Protein AF-A0A8T5PW96-F1 (afdb_monomer)

Nearest PDB structures (foldseek):
  5uho-assembly1_D  TM=6.579E-01  e=6.302E+00  Homo sapiens
  7a0g-assembly1_HHH  TM=4.346E-01  e=7.997E+00  Serratia marcescens

Foldseek 3Di:
DPPPLPQDDVVQLVCLVVQLVCLVPPVCVVPVVSSVVSNVVSVVSNVVSVVSNVPPCPVVVVVVVVVVD

Secondary structure (DSSP, 8-state):
-----PPPPHHHHHHHHHHHHHIIIIIHHH-HHHHHHHHHHHHHHHHHHHHHHHT-SHHHHHHHHHTT-

Mean predicted aligned error: 9.6 Å

Solvent-accessible surface area (backbone atoms only — not comparable to full-atom values): 3851 Å² total; per-residue (Å²): 132,87,79,76,81,64,59,70,52,70,64,58,42,50,50,20,54,52,49,26,50,47,16,62,72,57,35,26,82,76,37,56,69,62,12,50,53,46,31,53,52,22,50,52,50,35,53,53,41,52,57,43,54,70,70,45,58,61,67,60,52,52,54,53,52,63,73,73,108

pLDDT: mean 80.81, std 16.68, range [39.56, 96.81]

Structure (mmCIF, N/CA/C/O backbone):
data_AF-A0A8T5PW96-F1
#
_entry.id   AF-A0A8T5PW96-F1
#
loop_
_atom_site.group_PDB
_atom_site.id
_atom_site.type_symbol
_atom_site.label_atom_id
_atom_site.label_alt_id
_atom_site.label_comp_id
_atom_site.label_asym_id
_atom_site.label_entity_id
_atom_site.label_seq_id
_atom_site.pdbx_PDB_ins_code
_atom_site.Cartn_x
_atom_site.Cartn_y
_atom_site.Cartn_z
_atom_site.occupancy
_atom_site.B_iso_or_equiv
_atom_site.auth_seq_id
_atom_site.auth_comp_id
_atom_site.auth_asym_id
_atom_site.auth_atom_id
_atom_site.pdbx_PDB_model_num
ATOM 1 N N . MET A 1 1 ? 3.628 2.441 -34.599 1.00 41.19 1 MET A N 1
ATOM 2 C CA . MET A 1 1 ? 3.397 3.206 -33.355 1.00 41.19 1 MET A CA 1
ATOM 3 C C . MET A 1 1 ? 4.460 2.805 -32.341 1.00 41.19 1 MET A C 1
ATOM 5 O O . MET A 1 1 ? 4.598 1.623 -32.057 1.00 41.19 1 MET A O 1
ATOM 9 N N . LYS A 1 2 ? 5.305 3.750 -31.911 1.00 39.56 2 LYS A N 1
ATOM 10 C CA . LYS A 1 2 ? 6.441 3.505 -31.009 1.00 39.56 2 LYS A CA 1
ATOM 11 C C . LYS A 1 2 ? 5.904 3.492 -29.578 1.00 39.56 2 LYS A C 1
ATOM 13 O O . LYS A 1 2 ? 5.839 4.543 -28.947 1.00 39.56 2 LYS A O 1
ATOM 18 N N . ASN A 1 3 ? 5.467 2.330 -29.094 1.00 47.00 3 ASN A N 1
ATOM 19 C CA . ASN A 1 3 ? 5.017 2.194 -27.711 1.00 47.00 3 ASN A CA 1
ATOM 20 C C . ASN A 1 3 ? 6.241 2.353 -26.806 1.00 47.00 3 ASN A C 1
ATOM 22 O O . ASN A 1 3 ? 7.011 1.417 -26.605 1.00 47.00 3 ASN A O 1
ATOM 26 N N . LYS A 1 4 ? 6.457 3.575 -26.307 1.00 48.38 4 LYS A N 1
ATOM 27 C CA . LYS A 1 4 ? 7.315 3.815 -25.150 1.00 48.38 4 LYS A CA 1
ATOM 28 C C . LYS A 1 4 ? 6.649 3.101 -23.978 1.00 48.38 4 LYS A C 1
ATOM 30 O O . LYS A 1 4 ? 5.798 3.680 -23.312 1.00 48.38 4 LYS A O 1
ATOM 35 N N . ILE A 1 5 ? 7.000 1.840 -23.755 1.00 55.22 5 ILE A N 1
ATOM 36 C CA . ILE A 1 5 ? 6.721 1.168 -22.488 1.00 55.22 5 ILE A CA 1
ATOM 37 C C . ILE A 1 5 ? 7.704 1.800 -21.503 1.00 55.22 5 ILE A C 1
ATOM 39 O O . ILE A 1 5 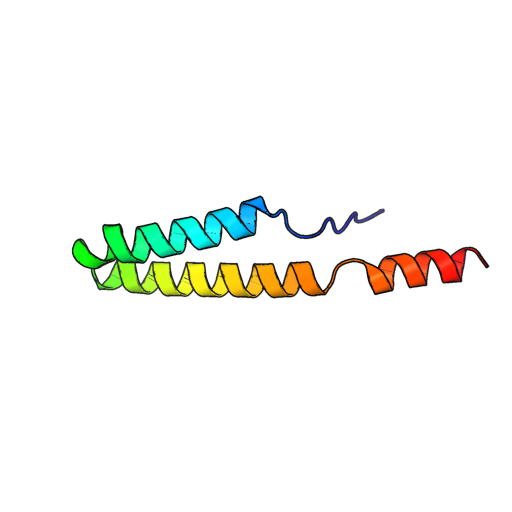? 8.824 1.333 -21.320 1.00 55.22 5 ILE A O 1
ATOM 43 N N . ALA A 1 6 ? 7.350 2.986 -21.007 1.00 57.47 6 ALA A N 1
ATOM 44 C CA . ALA A 1 6 ? 8.063 3.589 -19.901 1.00 57.47 6 ALA A CA 1
ATOM 45 C C . ALA A 1 6 ? 7.834 2.675 -18.688 1.00 57.47 6 ALA A C 1
ATOM 47 O O . ALA A 1 6 ? 6.685 2.279 -18.467 1.00 57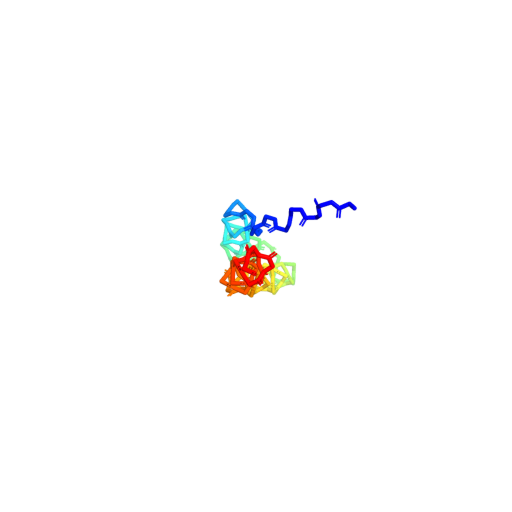.47 6 ALA A O 1
ATOM 48 N N . PRO A 1 7 ? 8.888 2.303 -17.941 1.00 54.91 7 PRO A N 1
ATOM 49 C CA . PRO A 1 7 ? 8.713 1.537 -16.717 1.00 54.91 7 PRO A CA 1
ATOM 50 C C . PRO A 1 7 ? 7.682 2.258 -15.847 1.00 54.91 7 PRO A C 1
ATOM 52 O O . PRO A 1 7 ? 7.725 3.486 -15.720 1.00 54.91 7 PRO A O 1
ATOM 55 N N . LEU A 1 8 ? 6.709 1.498 -15.339 1.00 61.09 8 LEU A N 1
ATOM 56 C CA . LEU A 1 8 ? 5.609 2.014 -14.533 1.00 61.09 8 LEU A CA 1
ATOM 57 C C . LEU A 1 8 ? 6.173 2.948 -13.456 1.00 61.09 8 LEU A C 1
ATOM 59 O O . LEU A 1 8 ? 7.115 2.586 -12.748 1.00 61.09 8 LEU A O 1
ATOM 63 N N . SER A 1 9 ? 5.669 4.186 -13.418 1.00 68.88 9 SER A N 1
ATOM 64 C CA . SER A 1 9 ? 6.349 5.271 -12.708 1.00 68.88 9 SER A CA 1
ATOM 65 C C . SER A 1 9 ? 6.527 4.929 -11.227 1.00 68.88 9 SER A C 1
ATOM 67 O O . SER A 1 9 ? 5.640 4.347 -10.600 1.00 68.88 9 SER A O 1
ATOM 69 N N . GLY A 1 10 ? 7.652 5.338 -10.632 1.00 74.88 10 GLY A N 1
ATOM 70 C CA . GLY A 1 10 ? 7.874 5.183 -9.188 1.00 74.88 10 GLY A CA 1
ATOM 71 C C . GLY A 1 10 ? 6.755 5.797 -8.332 1.00 74.88 10 GLY A C 1
ATOM 72 O O . GLY A 1 10 ? 6.538 5.362 -7.204 1.00 74.88 10 GLY A O 1
ATOM 73 N N . GLY A 1 11 ? 5.982 6.738 -8.888 1.00 84.56 11 GLY A N 1
ATOM 74 C CA . GLY A 1 11 ? 4.783 7.287 -8.256 1.00 84.56 11 GLY A CA 1
ATOM 75 C C . GLY A 1 11 ? 3.685 6.248 -8.016 1.00 84.56 11 GLY A C 1
ATOM 76 O O . GLY A 1 11 ? 3.036 6.293 -6.977 1.00 84.56 11 GLY A O 1
ATOM 77 N N . PHE A 1 12 ? 3.509 5.272 -8.913 1.00 87.00 12 PHE A N 1
ATOM 78 C CA . PHE A 1 12 ? 2.552 4.179 -8.713 1.00 87.00 12 PHE A CA 1
ATOM 79 C C . PHE A 1 12 ? 2.984 3.256 -7.566 1.00 87.00 12 PHE A C 1
ATOM 81 O O . PHE A 1 12 ? 2.170 2.911 -6.709 1.00 87.00 12 PHE A O 1
ATOM 88 N N . MET A 1 13 ? 4.280 2.929 -7.494 1.00 90.44 13 MET A N 1
ATOM 89 C CA . MET A 1 13 ? 4.841 2.169 -6.373 1.00 90.44 13 MET A CA 1
ATOM 90 C C . MET A 1 13 ? 4.632 2.923 -5.052 1.00 90.44 13 MET A C 1
ATOM 92 O O . MET A 1 13 ? 4.075 2.368 -4.107 1.00 90.44 13 MET A O 1
ATOM 96 N N . ALA A 1 14 ? 4.992 4.208 -4.998 1.00 91.06 14 ALA A N 1
ATOM 97 C CA . ALA A 1 14 ? 4.815 5.035 -3.805 1.00 91.06 14 ALA A CA 1
ATOM 98 C C . ALA A 1 14 ? 3.3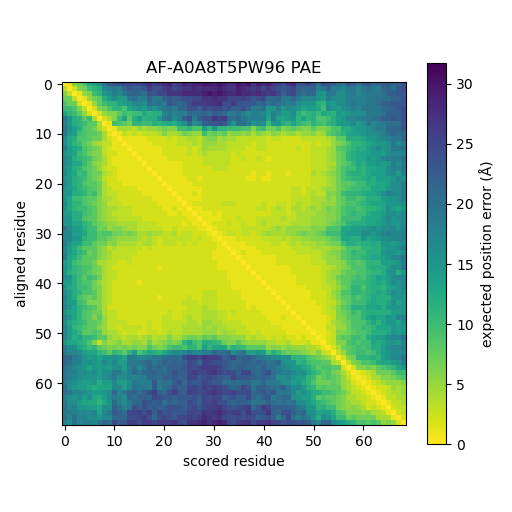40 5.143 -3.381 1.00 91.06 14 ALA A C 1
ATOM 100 O O . ALA A 1 14 ? 3.028 4.981 -2.203 1.00 91.06 14 ALA A O 1
ATOM 101 N N . ALA A 1 15 ? 2.421 5.339 -4.332 1.00 92.94 15 ALA A N 1
ATOM 102 C CA . ALA A 1 15 ? 0.986 5.367 -4.063 1.00 92.94 15 ALA A CA 1
ATOM 103 C C . ALA A 1 15 ? 0.477 4.034 -3.489 1.00 92.94 15 ALA A C 1
ATOM 105 O O . ALA A 1 15 ? -0.317 4.046 -2.551 1.00 92.94 15 ALA A O 1
ATOM 106 N N . SER A 1 16 ? 0.965 2.893 -3.993 1.00 93.19 16 SER A N 1
ATOM 107 C CA . SER A 1 16 ? 0.597 1.574 -3.461 1.00 93.19 16 SER A CA 1
ATOM 108 C C . SER A 1 16 ? 1.080 1.360 -2.018 1.00 93.19 16 SER A C 1
ATOM 110 O O . SER A 1 16 ? 0.317 0.874 -1.186 1.00 93.19 16 SER A O 1
ATOM 112 N N . ILE A 1 17 ? 2.293 1.817 -1.685 1.00 94.56 17 ILE A N 1
ATOM 113 C CA . ILE A 1 17 ? 2.859 1.746 -0.328 1.00 94.56 17 ILE A CA 1
ATOM 114 C C . ILE A 1 17 ? 2.068 2.638 0.635 1.00 94.56 17 ILE A C 1
ATOM 116 O O . ILE A 1 17 ? 1.654 2.200 1.709 1.00 94.56 17 ILE A O 1
ATOM 120 N N . ILE A 1 18 ? 1.824 3.891 0.247 1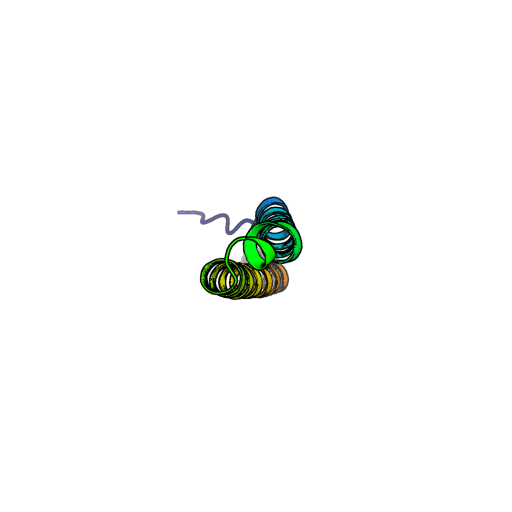.00 96.44 18 ILE A N 1
ATOM 121 C CA . ILE A 1 18 ? 1.077 4.849 1.068 1.00 96.44 18 ILE A CA 1
ATOM 122 C C . ILE A 1 18 ? -0.360 4.360 1.276 1.00 96.44 18 ILE A C 1
ATOM 124 O O . ILE A 1 18 ? -0.852 4.365 2.403 1.00 96.44 18 ILE A O 1
ATOM 128 N N . GLY A 1 19 ? -1.019 3.889 0.215 1.00 94.38 19 GLY A N 1
ATOM 129 C CA 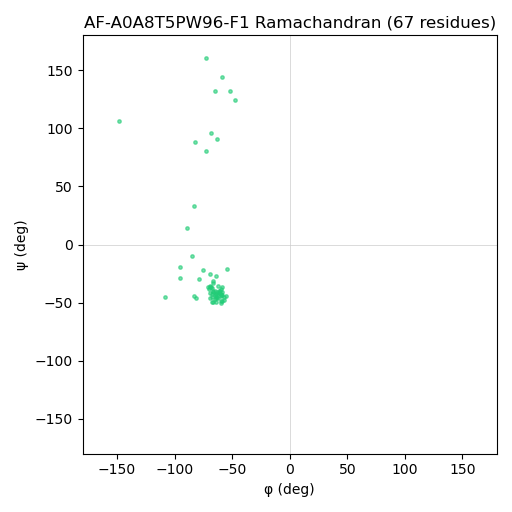. GLY A 1 19 ? -2.367 3.328 0.279 1.00 94.38 19 GLY A CA 1
ATOM 130 C C . GLY A 1 19 ? -2.458 2.125 1.217 1.00 94.38 19 GLY A C 1
ATOM 131 O O . GLY A 1 19 ? -3.386 2.048 2.025 1.00 94.38 19 GLY A O 1
ATOM 132 N N . PHE A 1 20 ? -1.459 1.238 1.190 1.00 95.94 20 PHE A N 1
ATOM 133 C CA . PHE A 1 20 ? -1.374 0.107 2.111 1.00 95.94 20 PHE A CA 1
ATOM 134 C C . PHE A 1 20 ? -1.312 0.568 3.575 1.00 95.94 20 PHE A C 1
ATOM 136 O O . PHE A 1 20 ? -2.101 0.106 4.401 1.00 95.94 20 PHE A O 1
ATOM 143 N N . PHE A 1 21 ? -0.444 1.532 3.896 1.00 96.44 21 PHE A N 1
ATOM 144 C CA . PHE A 1 21 ? -0.319 2.053 5.260 1.00 96.44 21 PHE A CA 1
ATOM 145 C C . PHE A 1 21 ? -1.558 2.817 5.730 1.00 96.44 21 PHE A C 1
ATOM 147 O O . PHE A 1 21 ? -1.987 2.642 6.870 1.00 96.44 21 PHE A O 1
ATOM 154 N N . ILE A 1 22 ? -2.178 3.621 4.863 1.00 96.25 22 ILE A N 1
ATOM 155 C CA . ILE A 1 22 ? -3.449 4.286 5.180 1.00 96.25 22 ILE A CA 1
ATOM 156 C C . ILE A 1 22 ? -4.518 3.237 5.485 1.00 96.25 22 ILE A C 1
ATOM 158 O O . ILE A 1 22 ? -5.269 3.382 6.451 1.00 96.25 22 ILE A O 1
ATOM 162 N N . SER A 1 23 ? -4.570 2.159 4.704 1.00 94.44 23 SER A N 1
ATOM 163 C CA . SER A 1 23 ? -5.525 1.089 4.950 1.00 94.44 23 SER A CA 1
ATOM 164 C C . SER A 1 23 ? -5.279 0.390 6.289 1.00 94.44 23 SER A C 1
ATOM 166 O O . SER A 1 23 ? -6.216 0.219 7.068 1.00 94.44 23 SER A O 1
ATOM 168 N N . ALA A 1 24 ? -4.024 0.055 6.595 1.00 93.94 24 ALA A N 1
ATOM 169 C CA . ALA A 1 24 ? -3.646 -0.651 7.816 1.00 93.94 24 ALA A CA 1
ATOM 170 C C . ALA A 1 24 ? -3.859 0.186 9.089 1.00 93.94 24 ALA A C 1
ATOM 172 O O . ALA A 1 24 ? -4.409 -0.311 10.069 1.00 93.94 24 ALA A O 1
ATOM 173 N N . PHE A 1 25 ? -3.452 1.459 9.083 1.00 95.38 25 PHE A N 1
ATOM 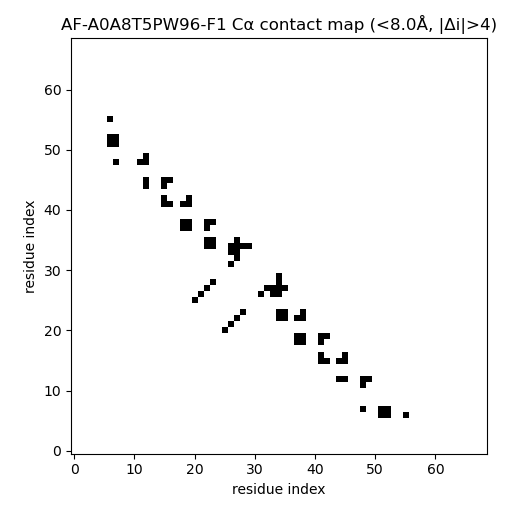174 C CA . PHE A 1 25 ? -3.462 2.292 10.291 1.00 95.38 25 PHE A CA 1
ATOM 175 C C . PHE A 1 25 ? -4.714 3.150 10.448 1.00 95.38 25 PHE A C 1
ATOM 177 O O . PHE A 1 25 ? -5.087 3.466 11.574 1.00 95.38 25 PHE A O 1
ATOM 184 N N . LYS A 1 26 ? -5.367 3.545 9.349 1.00 95.69 26 LYS A N 1
ATOM 185 C CA . LYS A 1 26 ? -6.520 4.455 9.395 1.00 95.69 26 LYS A CA 1
ATOM 186 C C . LYS A 1 26 ? -7.833 3.751 9.085 1.00 95.69 26 LYS A C 1
ATOM 188 O O . LYS A 1 26 ? -8.805 3.964 9.798 1.00 95.69 26 LYS A O 1
ATOM 193 N N . VAL A 1 27 ? -7.885 2.916 8.046 1.00 93.69 27 VAL A N 1
ATOM 194 C CA . VAL A 1 27 ? -9.153 2.309 7.601 1.00 93.69 27 VAL A CA 1
ATOM 195 C C . VAL A 1 27 ? -9.509 1.067 8.414 1.00 93.69 27 VAL A C 1
ATOM 197 O O . VAL A 1 27 ? -10.649 0.942 8.850 1.00 93.69 27 VAL A O 1
ATOM 200 N N . TYR A 1 28 ? -8.550 0.180 8.675 1.00 92.75 28 TYR A N 1
ATOM 201 C CA . TYR A 1 28 ? -8.764 -1.048 9.443 1.00 92.75 28 TYR A CA 1
ATOM 202 C C . TYR A 1 28 ? -9.366 -0.836 10.848 1.00 92.75 28 TYR A C 1
ATOM 204 O O . TYR A 1 28 ? -10.308 -1.562 11.178 1.00 92.75 28 TYR A O 1
ATOM 212 N N . PRO A 1 29 ? -8.923 0.145 11.669 1.00 93.69 29 PRO A N 1
ATOM 213 C CA . PRO A 1 29 ? -9.560 0.391 12.966 1.00 93.69 29 PRO A CA 1
ATOM 214 C C . PRO A 1 29 ? -10.980 0.967 12.859 1.00 93.69 29 PRO A C 1
ATOM 216 O O . PRO A 1 29 ? -11.775 0.758 13.770 1.00 93.69 29 PRO A O 1
ATOM 219 N N . ILE A 1 30 ? -11.324 1.654 11.761 1.00 95.50 30 ILE A N 1
ATOM 220 C CA . ILE A 1 30 ? -12.675 2.199 11.531 1.00 95.50 30 ILE A CA 1
ATOM 221 C C . ILE A 1 30 ? -13.611 1.106 11.003 1.00 95.50 30 ILE A C 1
ATOM 223 O O . ILE A 1 30 ? -14.742 0.963 11.459 1.00 95.50 30 ILE A O 1
ATOM 227 N N . ASN A 1 31 ? -13.149 0.327 10.025 1.00 93.25 31 ASN A N 1
ATOM 228 C CA . ASN A 1 31 ? -13.906 -0.757 9.422 1.00 93.25 31 ASN A CA 1
ATOM 229 C C . ASN A 1 31 ? -12.963 -1.881 8.982 1.00 93.25 31 ASN A C 1
ATOM 231 O O . ASN A 1 31 ? -12.274 -1.783 7.963 1.00 93.25 31 ASN A O 1
ATOM 235 N N . LYS A 1 32 ? -12.983 -2.984 9.734 1.00 92.50 32 LYS A N 1
ATOM 236 C CA . LYS A 1 32 ? -12.099 -4.135 9.508 1.00 92.50 32 LYS A CA 1
ATOM 237 C C . LYS A 1 32 ? -12.280 -4.763 8.124 1.00 92.50 32 LYS A C 1
ATOM 239 O O . LYS A 1 32 ? -11.292 -5.146 7.505 1.00 92.50 32 LYS A O 1
ATOM 244 N N . SER A 1 33 ? -13.517 -4.834 7.624 1.00 94.81 33 SER A N 1
ATOM 245 C CA . SER A 1 33 ? -13.819 -5.453 6.328 1.00 94.81 33 SER A CA 1
ATOM 246 C C . SER A 1 33 ? -13.237 -4.636 5.176 1.00 94.81 33 SER A C 1
ATOM 248 O O . SER A 1 33 ? -12.529 -5.172 4.324 1.00 94.81 33 SER A O 1
ATOM 250 N N . TRP A 1 34 ? -13.485 -3.324 5.174 1.00 93.38 34 TRP A N 1
ATOM 251 C CA . TRP A 1 34 ? -12.969 -2.428 4.137 1.00 93.38 34 TRP A CA 1
ATOM 252 C C . TRP A 1 34 ? -11.455 -2.229 4.233 1.00 93.38 34 TRP A C 1
ATOM 254 O O . TRP A 1 34 ? -10.776 -2.233 3.209 1.00 93.38 34 TRP A O 1
ATOM 264 N N . GLY A 1 35 ? -10.907 -2.130 5.447 1.00 93.62 35 GLY A N 1
ATOM 265 C CA . GLY A 1 35 ? -9.462 -2.039 5.652 1.00 93.62 35 GLY A CA 1
ATOM 266 C C . GLY A 1 35 ? -8.725 -3.277 5.142 1.00 93.62 35 GLY A C 1
ATOM 267 O O . GLY A 1 35 ? -7.697 -3.151 4.478 1.00 93.62 35 GLY A O 1
ATOM 268 N N . PHE A 1 36 ? -9.265 -4.476 5.382 1.00 94.50 36 PHE A N 1
ATOM 269 C CA . PHE A 1 36 ? -8.689 -5.708 4.843 1.00 94.50 36 PHE A CA 1
ATOM 270 C C . PHE A 1 36 ? -8.753 -5.757 3.313 1.00 94.50 36 PHE A C 1
ATOM 272 O O . PHE A 1 36 ? -7.732 -6.004 2.671 1.00 94.50 36 PHE A O 1
ATOM 279 N N . ALA A 1 37 ? -9.909 -5.441 2.721 1.00 96.81 37 ALA A N 1
ATOM 280 C CA . ALA A 1 37 ? -10.071 -5.418 1.268 1.00 96.81 37 ALA A CA 1
ATOM 281 C C . ALA A 1 37 ? -9.069 -4.467 0.590 1.00 96.81 37 ALA A C 1
ATOM 283 O O . ALA A 1 37 ? -8.375 -4.855 -0.350 1.00 96.81 37 ALA A O 1
ATOM 284 N N . PHE A 1 38 ? -8.929 -3.243 1.102 1.00 95.69 38 PHE A N 1
ATOM 285 C CA . PHE A 1 38 ? -7.981 -2.275 0.557 1.00 95.69 38 PHE A CA 1
ATOM 286 C C . PHE A 1 38 ? -6.520 -2.687 0.766 1.00 95.69 38 PHE A C 1
ATOM 288 O O . PHE A 1 38 ? -5.719 -2.501 -0.146 1.00 95.69 38 PHE A O 1
ATOM 295 N N . MET A 1 39 ? -6.160 -3.301 1.900 1.00 94.81 39 MET A N 1
ATOM 296 C CA . MET A 1 39 ? -4.805 -3.839 2.097 1.00 94.81 39 MET A CA 1
ATOM 297 C C . MET A 1 39 ? -4.454 -4.890 1.036 1.00 94.81 39 MET A C 1
ATOM 299 O O . MET A 1 39 ? -3.364 -4.835 0.469 1.00 94.81 39 MET A O 1
ATOM 303 N N . VAL A 1 40 ? -5.379 -5.804 0.721 1.00 96.75 40 VAL A N 1
ATOM 304 C CA . VAL A 1 40 ? -5.181 -6.817 -0.330 1.00 96.75 40 VAL A CA 1
ATOM 305 C C . VAL A 1 40 ? -5.003 -6.160 -1.698 1.00 96.75 40 VAL A C 1
ATOM 307 O O . VAL A 1 40 ? -4.064 -6.489 -2.420 1.00 96.75 40 VAL A O 1
ATO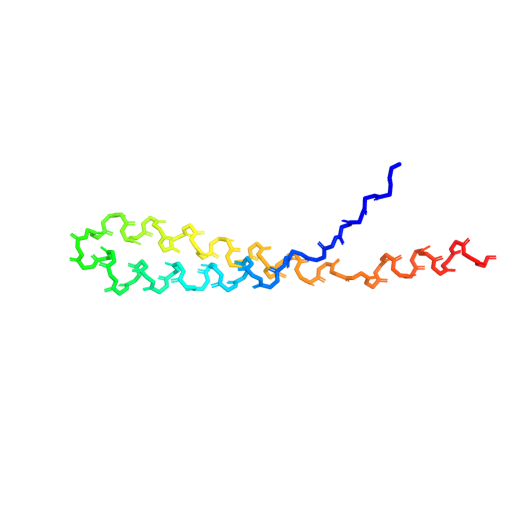M 310 N N . VAL A 1 41 ? -5.855 -5.190 -2.042 1.00 96.69 41 VAL A N 1
ATOM 311 C CA . VAL A 1 41 ? -5.752 -4.457 -3.313 1.00 96.69 41 VAL A CA 1
ATOM 312 C C . VAL A 1 41 ? -4.399 -3.754 -3.432 1.00 96.69 41 VAL A C 1
ATOM 314 O O . VAL A 1 41 ? -3.710 -3.921 -4.436 1.00 96.69 41 VAL A O 1
ATOM 317 N N . PHE A 1 42 ? -3.969 -3.015 -2.406 1.00 96.31 42 PHE A N 1
ATOM 318 C CA . PHE A 1 42 ? -2.683 -2.318 -2.436 1.00 96.31 42 PHE A CA 1
ATOM 319 C C . PHE A 1 42 ? -1.483 -3.269 -2.456 1.00 96.31 42 PHE A C 1
ATOM 321 O O . PHE A 1 42 ? -0.499 -2.970 -3.131 1.00 96.31 42 PHE A O 1
ATOM 328 N N . ALA A 1 43 ? -1.571 -4.436 -1.813 1.00 95.50 43 ALA A N 1
ATOM 329 C CA . ALA A 1 43 ? -0.541 -5.468 -1.909 1.00 95.50 43 ALA A CA 1
ATOM 330 C C . ALA A 1 43 ? -0.406 -6.018 -3.342 1.00 95.50 43 ALA A C 1
ATOM 332 O O . ALA A 1 43 ? 0.708 -6.157 -3.847 1.00 95.50 43 ALA A O 1
ATOM 333 N N . VAL A 1 44 ? -1.522 -6.263 -4.038 1.00 95.69 44 VAL A N 1
ATOM 334 C CA . VAL A 1 44 ? -1.507 -6.690 -5.449 1.00 95.69 44 VAL A CA 1
ATOM 335 C C . VAL A 1 44 ? -0.940 -5.594 -6.352 1.00 95.69 44 VAL A C 1
ATOM 337 O O . VAL A 1 44 ? -0.106 -5.881 -7.211 1.00 95.69 44 VAL A O 1
ATOM 340 N N . LEU A 1 45 ? -1.332 -4.334 -6.138 1.00 93.31 45 LEU A N 1
ATOM 341 C CA . LEU A 1 45 ? -0.786 -3.189 -6.878 1.00 93.31 45 LEU A CA 1
ATOM 342 C C . LEU A 1 45 ? 0.729 -3.056 -6.662 1.00 93.31 45 LEU A C 1
ATOM 344 O O . LEU A 1 45 ? 1.468 -2.816 -7.615 1.00 93.31 45 LEU A O 1
ATOM 348 N N . PHE A 1 46 ? 1.205 -3.282 -5.437 1.00 92.44 46 PHE A N 1
ATOM 349 C CA . PHE A 1 46 ? 2.628 -3.271 -5.122 1.00 92.44 46 PHE A CA 1
ATOM 350 C C . PHE A 1 46 ? 3.382 -4.389 -5.857 1.00 92.44 46 PHE A C 1
ATOM 352 O O . PHE A 1 46 ? 4.359 -4.107 -6.551 1.00 92.44 46 PHE A O 1
ATOM 359 N N . ILE A 1 47 ? 2.894 -5.633 -5.809 1.00 92.38 47 ILE A N 1
ATOM 360 C CA . ILE A 1 47 ? 3.499 -6.764 -6.535 1.00 92.38 47 ILE A CA 1
ATOM 361 C C . ILE A 1 47 ? 3.503 -6.499 -8.045 1.00 92.38 47 ILE A C 1
ATOM 363 O O . ILE A 1 47 ? 4.527 -6.676 -8.704 1.00 92.38 47 ILE A O 1
ATOM 367 N N . SER A 1 48 ? 2.395 -5.998 -8.593 1.00 90.31 48 SER A N 1
ATOM 368 C CA . SER A 1 48 ? 2.309 -5.616 -10.003 1.00 90.31 48 SER A CA 1
ATOM 369 C C . SER A 1 48 ? 3.341 -4.547 -10.372 1.00 90.31 48 SER A C 1
ATOM 371 O O . SER A 1 48 ? 3.896 -4.591 -11.471 1.00 90.31 48 SER A O 1
ATOM 373 N N . SER A 1 49 ? 3.620 -3.601 -9.471 1.00 87.81 49 SER A N 1
ATOM 374 C CA . SER A 1 49 ? 4.636 -2.571 -9.697 1.00 87.81 49 SER A CA 1
ATOM 375 C C . SER A 1 49 ? 6.050 -3.155 -9.750 1.00 87.81 49 SER A C 1
ATOM 377 O O . SER A 1 49 ? 6.816 -2.808 -10.650 1.00 87.81 49 SER A O 1
ATOM 379 N N . LEU A 1 50 ? 6.367 -4.113 -8.872 1.00 86.75 50 LEU A N 1
ATOM 380 C CA . LEU A 1 50 ? 7.656 -4.809 -8.865 1.00 86.75 50 LEU A CA 1
ATOM 381 C C . LEU A 1 50 ? 7.864 -5.614 -10.153 1.00 86.75 50 LEU A C 1
ATOM 383 O O . LEU A 1 50 ? 8.924 -5.539 -10.777 1.00 86.75 50 LEU A O 1
ATOM 387 N N . VAL A 1 51 ? 6.837 -6.341 -10.601 1.00 85.50 51 VAL A N 1
ATOM 388 C CA . VAL A 1 51 ? 6.888 -7.091 -11.866 1.00 85.50 51 VAL A CA 1
ATOM 389 C C . VAL A 1 51 ? 7.112 -6.141 -13.045 1.00 85.50 51 VAL A C 1
ATOM 391 O O . VAL A 1 51 ? 7.950 -6.406 -13.906 1.00 85.50 51 VAL A O 1
ATOM 394 N N . SER A 1 52 ? 6.442 -4.989 -13.066 1.00 82.75 52 SER A N 1
ATOM 395 C CA . SER A 1 52 ? 6.628 -4.018 -14.146 1.00 82.75 52 SER A CA 1
ATOM 396 C C . SER A 1 52 ? 8.021 -3.380 -14.165 1.00 82.75 52 SER A C 1
ATOM 398 O O . SER A 1 52 ? 8.496 -3.029 -15.243 1.00 82.75 52 SER A O 1
ATOM 400 N N . MET A 1 53 ? 8.665 -3.201 -13.009 1.00 78.56 53 MET A N 1
ATOM 401 C CA . MET A 1 53 ? 10.017 -2.636 -12.924 1.00 78.56 53 MET A CA 1
ATOM 402 C C . MET A 1 53 ? 11.106 -3.655 -13.275 1.00 78.56 53 MET A C 1
ATOM 404 O O . MET A 1 53 ? 12.145 -3.280 -13.810 1.00 78.56 53 MET A O 1
ATOM 408 N N . THR A 1 54 ? 10.872 -4.941 -13.015 1.00 74.88 54 THR A N 1
ATOM 409 C CA . THR A 1 54 ? 11.837 -6.014 -13.318 1.00 74.88 54 THR A CA 1
ATOM 410 C C . THR A 1 54 ? 11.912 -6.366 -14.806 1.00 74.88 54 THR A C 1
ATOM 412 O O . THR A 1 54 ? 12.946 -6.842 -15.255 1.00 74.88 54 THR A O 1
ATOM 415 N N . HIS A 1 55 ? 10.879 -6.055 -15.596 1.00 65.38 55 HIS A N 1
ATOM 416 C CA . HIS A 1 55 ? 10.870 -6.233 -17.059 1.00 65.38 55 HIS A CA 1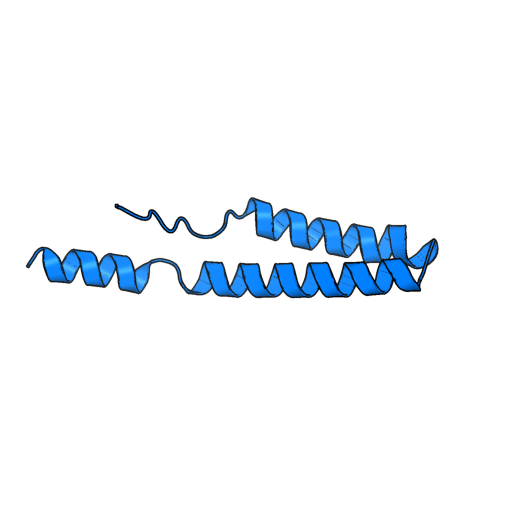
ATOM 417 C C . HIS A 1 55 ? 11.413 -5.003 -17.826 1.00 65.38 55 HIS A C 1
ATOM 419 O O . HIS A 1 55 ? 11.213 -4.861 -19.034 1.00 65.38 55 HIS A O 1
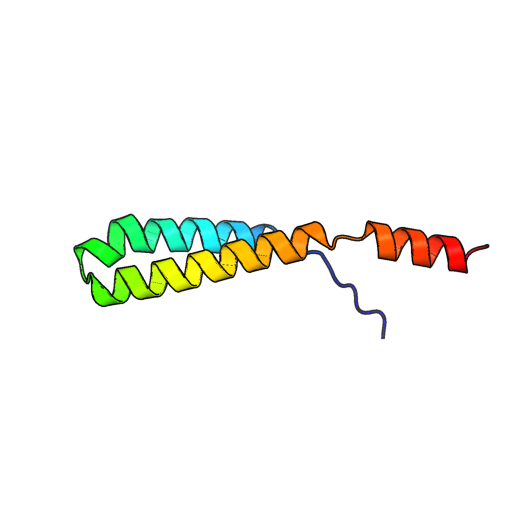ATOM 425 N N . ALA A 1 56 ? 12.080 -4.080 -17.125 1.00 60.50 56 ALA A N 1
ATOM 426 C CA . ALA A 1 56 ? 12.692 -2.887 -17.705 1.00 60.50 56 ALA A CA 1
ATOM 427 C C . ALA A 1 56 ? 13.964 -3.237 -18.523 1.00 60.50 56 ALA A C 1
ATOM 429 O O . ALA A 1 56 ? 14.543 -4.308 -18.379 1.00 60.50 56 ALA A O 1
ATOM 430 N N . PRO A 1 57 ? 14.409 -2.350 -19.427 1.00 60.94 57 PRO A N 1
ATOM 431 C CA . PRO A 1 57 ? 14.527 -2.556 -20.865 1.00 60.94 57 PRO A CA 1
ATOM 432 C C . PRO A 1 57 ? 15.816 -3.269 -21.305 1.00 60.94 57 PRO A C 1
ATOM 434 O O . PRO A 1 57 ? 16.324 -2.947 -22.373 1.00 60.94 57 PRO A O 1
ATOM 437 N N . THR A 1 58 ? 16.394 -4.194 -20.540 1.00 60.25 58 THR A N 1
ATOM 438 C CA . THR A 1 58 ? 17.584 -4.931 -21.003 1.00 60.25 58 THR A CA 1
ATOM 439 C C . THR A 1 58 ? 17.290 -5.636 -22.322 1.00 60.25 58 THR A C 1
ATOM 441 O O . THR A 1 58 ? 18.029 -5.457 -23.284 1.00 60.25 58 THR A O 1
ATOM 444 N N . GLU A 1 59 ? 16.145 -6.307 -22.446 1.00 62.22 59 GLU A N 1
ATOM 445 C CA . GLU A 1 59 ? 15.751 -6.947 -23.706 1.00 62.22 59 GLU A CA 1
ATOM 446 C C . GLU A 1 59 ? 15.404 -5.948 -24.817 1.00 62.22 59 GLU A C 1
ATOM 448 O O . GLU A 1 59 ? 15.742 -6.170 -25.978 1.00 62.22 59 GLU A O 1
ATOM 453 N N . ALA A 1 60 ? 14.786 -4.810 -24.485 1.00 63.56 60 ALA A N 1
ATOM 454 C CA . ALA A 1 60 ? 14.447 -3.782 -25.469 1.00 63.56 60 ALA A CA 1
ATOM 455 C C . ALA A 1 60 ? 15.691 -3.039 -25.990 1.00 63.56 60 ALA A C 1
ATOM 457 O O . ALA A 1 60 ? 15.758 -2.711 -27.174 1.00 63.56 60 ALA A O 1
ATOM 458 N N . LEU A 1 61 ? 16.687 -2.802 -25.132 1.00 66.25 61 LEU A N 1
ATOM 459 C CA . LEU A 1 61 ? 17.982 -2.236 -25.507 1.00 66.25 61 LEU A CA 1
ATOM 460 C C . LEU A 1 61 ? 18.788 -3.235 -26.346 1.00 66.25 61 LEU A C 1
ATOM 462 O O . LEU A 1 61 ? 19.260 -2.862 -27.417 1.00 66.25 61 LEU A O 1
ATOM 466 N N . ILE A 1 62 ? 18.857 -4.506 -25.933 1.00 68.81 62 ILE A N 1
ATOM 467 C CA . ILE A 1 62 ? 19.546 -5.575 -26.678 1.00 68.81 62 ILE A CA 1
ATOM 468 C C . ILE A 1 62 ? 18.886 -5.806 -28.050 1.00 68.81 62 ILE A C 1
ATOM 470 O O . ILE A 1 62 ? 19.578 -5.950 -29.058 1.00 68.81 62 ILE A O 1
ATOM 474 N N . ALA A 1 63 ? 17.552 -5.786 -28.135 1.00 65.75 63 ALA A N 1
ATOM 475 C CA . ALA A 1 63 ? 16.828 -5.921 -29.399 1.00 65.75 63 ALA A CA 1
ATOM 476 C C . ALA A 1 63 ? 17.022 -4.710 -30.329 1.00 65.75 63 ALA A C 1
ATOM 478 O O . ALA A 1 63 ? 17.130 -4.884 -31.545 1.00 65.75 63 ALA A O 1
ATOM 479 N N . MET A 1 64 ? 17.094 -3.488 -29.787 1.00 65.38 64 MET A N 1
ATOM 480 C CA . MET A 1 64 ? 17.423 -2.297 -30.578 1.00 65.38 64 MET A CA 1
ATOM 481 C C . MET A 1 64 ? 18.882 -2.301 -31.052 1.00 65.38 64 MET A C 1
ATOM 483 O O . MET A 1 64 ? 19.145 -1.892 -32.181 1.00 65.38 64 MET A O 1
ATOM 487 N N . GLU A 1 65 ? 19.819 -2.799 -30.245 1.00 70.75 65 GLU A N 1
ATOM 488 C CA . GLU A 1 65 ? 21.228 -2.923 -30.627 1.00 70.75 65 GLU A CA 1
ATOM 489 C C . GLU A 1 65 ? 21.437 -3.996 -31.708 1.00 70.75 65 GLU A C 1
ATOM 491 O O . GLU A 1 65 ? 22.132 -3.747 -32.695 1.00 70.75 65 GLU A O 1
ATOM 496 N N . LYS A 1 66 ? 20.754 -5.144 -31.599 1.00 71.31 66 LYS A N 1
ATOM 497 C CA . LYS A 1 66 ? 20.782 -6.222 -32.603 1.00 71.31 66 LYS A CA 1
ATOM 498 C C . LYS A 1 66 ? 20.203 -5.802 -33.957 1.00 71.31 66 LYS A C 1
ATOM 500 O O . LYS A 1 66 ? 20.596 -6.361 -34.966 1.00 71.31 66 LYS A O 1
ATOM 505 N N . LYS A 1 67 ? 19.288 -4.827 -33.989 1.00 65.19 67 LYS A N 1
ATOM 506 C CA . LYS A 1 67 ? 18.695 -4.287 -35.227 1.00 65.19 67 LYS A CA 1
ATOM 507 C C . LYS A 1 67 ? 19.543 -3.186 -35.884 1.00 65.19 67 LYS A C 1
ATOM 509 O O . LYS A 1 67 ? 19.204 -2.738 -36.976 1.00 65.19 67 LYS A O 1
ATOM 514 N N . ARG A 1 68 ? 20.581 -2.699 -35.190 1.00 66.06 68 ARG A N 1
ATOM 515 C CA . ARG A 1 68 ? 21.515 -1.660 -35.661 1.00 66.06 68 ARG A CA 1
ATOM 516 C C . ARG A 1 68 ? 22.789 -2.248 -36.287 1.00 66.06 68 ARG A C 1
ATOM 518 O O . ARG A 1 68 ? 23.488 -1.518 -36.983 1.00 66.06 68 ARG A O 1
ATOM 525 N N . LYS A 1 69 ? 23.100 -3.514 -36.002 1.00 51.94 69 LYS A N 1
ATOM 526 C CA . LYS A 1 69 ? 24.103 -4.315 -36.719 1.00 51.94 69 LYS A CA 1
ATOM 527 C C . LYS A 1 69 ? 23.440 -5.059 -37.870 1.00 51.94 69 LYS A C 1
ATOM 529 O O . LYS A 1 69 ? 24.145 -5.263 -38.875 1.00 51.94 69 LYS A O 1
#

Sequence (69 aa):
MKNKIAPLSGGFMAASIIGFFISAFKVYPINKSWGFAFMVVFAVLFISSLVSMTHAPTEALIAMEKKRK

Radius of gyration: 17.5 Å; Cα contacts (8 Å, |Δi|>4): 44; chains: 1; bounding box: 38×14×50 Å